Protein AF-A0A2V7YQ27-F1 (afdb_monomer_lite)

pLDDT: mean 77.18, std 8.75, range [45.78, 87.75]

Sequence (92 aa):
MSSHYRTIAGNLELFIGAYLIDFGLLGLLFFGRHFHDRNGAYASAAGAVIGLLLLTRSRRLLDWHGAIFWSIVFLAVVVPVAILLPPLLRLR

Secondary structure (DSSP, 8-state):
--HHHHHHHHHHHHHHHHHHHHHHHHHHHHIIIII--HHHHHHHHHHHHHHHHHHHHHHHHHT--HHHHHHHHHHHHHHHHHHHHHHHHTT-

Structure (mmCIF, N/CA/C/O backbone):
data_AF-A0A2V7YQ27-F1
#
_entry.id   AF-A0A2V7YQ27-F1
#
loop_
_atom_site.group_PDB
_atom_site.id
_atom_site.type_symbol
_atom_site.label_atom_id
_atom_site.label_alt_id
_atom_site.label_comp_id
_atom_site.label_asym_id
_atom_site.label_entity_id
_atom_site.label_seq_id
_atom_site.pdbx_PDB_ins_code
_atom_site.Cartn_x
_atom_site.Cartn_y
_atom_site.Cartn_z
_atom_site.occupancy
_atom_site.B_iso_or_equiv
_atom_site.auth_seq_id
_atom_site.auth_comp_id
_atom_site.auth_asym_id
_atom_site.auth_atom_id
_atom_site.pdbx_PDB_model_num
ATOM 1 N N . MET A 1 1 ? -5.827 -1.446 26.663 1.00 55.34 1 MET A N 1
ATOM 2 C CA . MET A 1 1 ? -5.484 -0.205 25.929 1.00 55.34 1 MET A CA 1
ATOM 3 C C . MET A 1 1 ? -6.719 0.682 25.940 1.00 55.34 1 MET A C 1
ATOM 5 O O . MET A 1 1 ? -7.772 0.185 25.560 1.00 55.34 1 MET A O 1
ATOM 9 N N . SER A 1 2 ? -6.647 1.920 26.444 1.00 71.81 2 SER A N 1
ATOM 10 C CA . SER A 1 2 ? -7.815 2.824 26.424 1.00 71.81 2 SER A CA 1
ATOM 11 C C . SER A 1 2 ? -8.293 3.030 24.979 1.00 71.81 2 SER A C 1
ATOM 13 O O . SER A 1 2 ? -7.467 3.094 24.065 1.00 71.81 2 SER A O 1
ATOM 15 N N . SER A 1 3 ? -9.616 3.105 24.783 1.00 76.88 3 SER A N 1
ATOM 16 C CA . SER A 1 3 ? -10.276 3.306 23.479 1.00 76.88 3 SER A CA 1
ATOM 17 C C . SER A 1 3 ? -9.611 4.422 22.659 1.00 76.88 3 SER A C 1
ATOM 19 O O . SER A 1 3 ? -9.379 4.272 21.463 1.00 76.88 3 SER A O 1
ATOM 21 N N . HIS A 1 4 ? -9.171 5.486 23.337 1.00 83.44 4 HIS A N 1
ATOM 22 C CA . HIS A 1 4 ? -8.488 6.627 22.737 1.00 83.44 4 HIS A CA 1
ATOM 23 C C . HIS A 1 4 ? -7.158 6.259 22.049 1.00 83.44 4 HIS A C 1
ATOM 25 O O . HIS A 1 4 ? -6.933 6.624 20.897 1.00 83.44 4 HIS A O 1
ATOM 31 N N . TYR A 1 5 ? -6.300 5.469 22.704 1.00 83.25 5 TYR A N 1
ATOM 32 C CA . TYR A 1 5 ? -5.019 5.038 22.123 1.00 83.25 5 TYR A CA 1
ATOM 33 C C . TYR A 1 5 ? -5.202 4.070 20.954 1.00 83.25 5 TYR A C 1
ATOM 35 O O . TYR A 1 5 ? -4.400 4.075 20.023 1.00 83.25 5 TYR A O 1
ATOM 43 N N . ARG A 1 6 ? -6.265 3.255 20.982 1.00 83.44 6 ARG A N 1
ATOM 44 C CA . ARG A 1 6 ? -6.606 2.356 19.872 1.00 83.44 6 ARG A CA 1
ATOM 45 C C . ARG A 1 6 ? -6.979 3.148 18.617 1.00 83.44 6 ARG A C 1
ATOM 47 O O . ARG A 1 6 ? -6.493 2.823 17.538 1.00 83.44 6 ARG A O 1
ATOM 54 N N . THR A 1 7 ? -7.771 4.208 18.769 1.00 82.12 7 THR A N 1
ATOM 55 C CA . THR A 1 7 ? -8.153 5.095 17.661 1.00 82.12 7 THR A CA 1
ATOM 56 C C . THR A 1 7 ? -6.957 5.860 17.101 1.00 82.12 7 THR A C 1
ATOM 58 O O . THR A 1 7 ? -6.804 5.933 15.884 1.00 82.12 7 THR A O 1
ATOM 61 N N . ILE A 1 8 ? -6.073 6.381 17.962 1.00 85.56 8 ILE A N 1
ATOM 62 C CA . ILE A 1 8 ? -4.846 7.062 17.516 1.00 85.56 8 ILE A CA 1
ATOM 63 C C . ILE A 1 8 ? -3.965 6.103 16.711 1.00 85.56 8 ILE A C 1
ATOM 65 O O . ILE A 1 8 ? -3.582 6.436 15.594 1.00 85.56 8 ILE A O 1
ATOM 69 N N . ALA A 1 9 ? -3.691 4.905 17.239 1.00 85.31 9 ALA A N 1
ATOM 70 C CA . ALA A 1 9 ? -2.885 3.904 16.543 1.00 85.31 9 ALA A CA 1
ATOM 71 C C . ALA A 1 9 ? -3.505 3.516 15.192 1.00 85.31 9 ALA A C 1
ATOM 73 O O . ALA A 1 9 ? -2.809 3.488 14.181 1.00 85.31 9 ALA A O 1
ATOM 74 N N . GLY A 1 10 ? -4.822 3.294 15.157 1.00 83.88 10 GLY A N 1
ATOM 75 C CA . GLY A 1 10 ? -5.542 2.979 13.927 1.00 83.88 10 GLY A CA 1
ATOM 76 C C . GLY A 1 10 ? -5.444 4.083 12.872 1.00 83.88 10 GLY A C 1
ATOM 77 O O . GLY A 1 10 ? -5.127 3.796 11.722 1.00 83.88 10 GLY A O 1
ATOM 78 N N . ASN A 1 11 ? -5.650 5.346 13.253 1.00 83.81 11 ASN A N 1
ATOM 79 C CA . ASN A 1 11 ? -5.532 6.480 12.328 1.00 83.81 11 ASN A CA 1
ATOM 80 C C . ASN A 1 11 ? -4.102 6.657 11.806 1.00 83.81 11 ASN A C 1
ATOM 82 O O . ASN A 1 11 ? -3.907 6.955 10.630 1.00 83.81 11 ASN A O 1
ATOM 86 N N . LEU A 1 12 ? -3.105 6.452 12.667 1.00 86.25 12 LEU A N 1
ATOM 87 C CA . LEU A 1 12 ? -1.696 6.591 12.311 1.00 86.25 12 LEU A CA 1
ATOM 88 C C . LEU A 1 12 ? -1.263 5.489 11.334 1.00 86.25 12 LEU A C 1
ATOM 90 O O . LEU A 1 12 ? -0.614 5.771 10.330 1.00 86.25 12 LEU A O 1
ATOM 94 N N . GLU A 1 13 ? -1.703 4.251 11.567 1.00 86.31 13 GLU A N 1
ATOM 95 C CA . GLU A 1 13 ? -1.501 3.137 10.635 1.00 86.31 13 GLU A CA 1
ATOM 96 C C . GLU A 1 13 ? -2.230 3.348 9.306 1.00 86.31 13 GLU A C 1
ATOM 98 O O . GLU A 1 13 ? -1.689 3.008 8.258 1.00 86.31 13 GLU A O 1
ATOM 103 N N . LEU A 1 14 ? -3.428 3.938 9.323 1.00 84.56 14 LEU A N 1
ATOM 104 C CA . LEU A 1 14 ? -4.172 4.255 8.105 1.00 84.56 14 LEU A CA 1
ATOM 105 C C . LEU A 1 14 ? -3.453 5.322 7.273 1.00 84.56 14 LEU A C 1
ATOM 107 O O . LEU A 1 14 ? -3.308 5.153 6.065 1.00 84.56 14 LEU A O 1
ATOM 111 N N . PHE A 1 15 ? -2.958 6.379 7.919 1.00 84.75 15 PHE A N 1
ATOM 112 C CA . PHE A 1 15 ? -2.211 7.444 7.255 1.00 84.75 15 PHE A CA 1
ATOM 113 C C . PHE A 1 15 ? -0.892 6.938 6.660 1.00 84.75 15 PHE A C 1
ATOM 115 O O . PHE A 1 15 ? -0.634 7.144 5.476 1.00 84.75 15 PHE A O 1
ATOM 122 N N . ILE A 1 16 ? -0.080 6.224 7.450 1.00 87.31 16 ILE A N 1
ATOM 123 C CA . ILE A 1 16 ? 1.187 5.649 6.969 1.00 87.31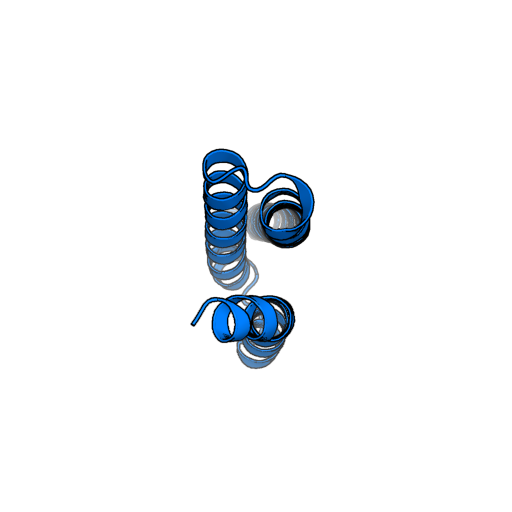 16 ILE A CA 1
ATOM 124 C C . ILE A 1 16 ? 0.920 4.606 5.880 1.00 87.31 16 ILE A C 1
ATOM 126 O O . ILE A 1 16 ? 1.642 4.552 4.887 1.00 87.31 16 ILE A O 1
ATOM 130 N N . GLY A 1 17 ? -0.128 3.796 6.045 1.00 86.62 17 GLY A N 1
ATOM 131 C CA . GLY A 1 17 ? -0.528 2.791 5.071 1.00 86.62 17 GLY A CA 1
ATOM 132 C C . GLY A 1 17 ? -0.876 3.400 3.716 1.00 86.62 17 GLY A C 1
ATOM 133 O O . GLY A 1 17 ? -0.324 2.980 2.702 1.00 86.62 17 GLY A O 1
ATOM 134 N N . ALA A 1 18 ? -1.728 4.428 3.708 1.00 83.62 18 ALA A N 1
ATOM 135 C CA . ALA A 1 18 ? -2.084 5.166 2.498 1.00 83.62 18 ALA A CA 1
ATOM 136 C C . ALA A 1 18 ? -0.856 5.828 1.855 1.00 83.62 18 ALA A C 1
ATOM 138 O O . ALA A 1 18 ? -0.610 5.634 0.669 1.00 83.62 18 ALA A O 1
ATOM 139 N N . TYR A 1 19 ? -0.023 6.502 2.656 1.00 85.81 19 TYR A N 1
ATOM 140 C CA . TYR A 1 19 ? 1.208 7.135 2.182 1.00 85.81 19 TYR A CA 1
ATOM 141 C C . TYR A 1 19 ? 2.136 6.135 1.475 1.00 85.81 19 TYR A C 1
ATOM 143 O O . TYR A 1 19 ? 2.609 6.386 0.370 1.00 85.81 19 TYR A O 1
ATOM 151 N N . LEU A 1 20 ? 2.379 4.972 2.082 1.00 87.75 20 LEU A N 1
ATOM 152 C CA . LEU A 1 20 ? 3.237 3.944 1.491 1.00 87.75 20 LEU A CA 1
ATOM 153 C C . LEU A 1 20 ? 2.655 3.343 0.209 1.00 87.75 20 LEU A C 1
ATOM 155 O O . LEU A 1 20 ? 3.420 3.013 -0.696 1.00 87.75 20 LEU A O 1
ATOM 159 N N . ILE A 1 21 ? 1.330 3.209 0.113 1.00 85.06 21 ILE A N 1
ATOM 160 C CA . ILE A 1 21 ? 0.677 2.779 -1.126 1.00 85.06 21 ILE A CA 1
ATOM 161 C C . ILE A 1 21 ? 0.878 3.831 -2.211 1.00 85.06 21 ILE A C 1
ATOM 163 O O . ILE A 1 21 ? 1.410 3.498 -3.264 1.00 85.06 21 ILE A O 1
ATOM 167 N N . ASP A 1 22 ? 0.527 5.090 -1.957 1.00 84.88 22 ASP A N 1
ATOM 168 C CA . ASP A 1 22 ? 0.597 6.149 -2.967 1.00 84.88 22 ASP A CA 1
ATOM 169 C C . ASP A 1 22 ? 2.030 6.334 -3.484 1.00 84.88 22 ASP A C 1
ATOM 171 O O . ASP A 1 22 ? 2.280 6.284 -4.692 1.00 84.88 22 ASP A O 1
ATOM 175 N N . PHE A 1 23 ? 3.004 6.453 -2.577 1.00 84.94 23 PHE A N 1
ATOM 176 C CA . PHE A 1 23 ? 4.413 6.584 -2.953 1.00 84.94 23 PHE A CA 1
ATOM 177 C C . PHE A 1 23 ? 4.995 5.295 -3.540 1.00 84.94 23 PHE A C 1
ATOM 179 O O . PHE A 1 23 ? 5.828 5.368 -4.442 1.00 84.94 23 PHE A O 1
ATOM 186 N N . GLY A 1 24 ? 4.546 4.120 -3.094 1.00 85.19 24 GLY A N 1
ATOM 187 C CA . GLY A 1 24 ? 4.933 2.837 -3.681 1.00 85.19 24 GLY A CA 1
ATOM 188 C C . GLY A 1 24 ? 4.434 2.682 -5.120 1.00 85.19 24 GLY A C 1
ATOM 189 O O . GLY A 1 24 ? 5.165 2.206 -5.986 1.00 85.19 24 GLY A O 1
ATOM 190 N N . LEU A 1 25 ? 3.222 3.149 -5.419 1.00 83.56 25 LEU A N 1
ATOM 191 C CA . LEU A 1 25 ? 2.661 3.146 -6.771 1.00 83.56 25 LEU A CA 1
ATOM 192 C C . LEU A 1 25 ? 3.342 4.167 -7.680 1.00 83.56 25 LEU A C 1
ATOM 194 O O . LEU A 1 25 ? 3.704 3.836 -8.811 1.00 83.56 25 LEU A O 1
ATOM 198 N N . LEU A 1 26 ? 3.565 5.386 -7.184 1.00 82.88 26 LEU A N 1
ATOM 199 C CA . LEU A 1 26 ? 4.330 6.401 -7.907 1.00 82.88 26 LEU A CA 1
ATOM 200 C C . LEU A 1 26 ? 5.761 5.925 -8.180 1.00 82.88 26 LEU A C 1
ATOM 202 O O . LEU A 1 26 ? 6.244 6.075 -9.300 1.00 82.88 26 LEU A O 1
ATOM 206 N N . GLY A 1 27 ? 6.409 5.286 -7.204 1.00 83.50 27 GLY A N 1
ATOM 207 C CA . GLY A 1 27 ? 7.733 4.688 -7.356 1.00 83.50 27 GLY A CA 1
ATOM 208 C C . GLY A 1 27 ? 7.747 3.562 -8.390 1.00 83.50 27 GLY A C 1
ATOM 209 O O . GLY A 1 27 ? 8.607 3.544 -9.266 1.00 83.50 27 GLY A O 1
AT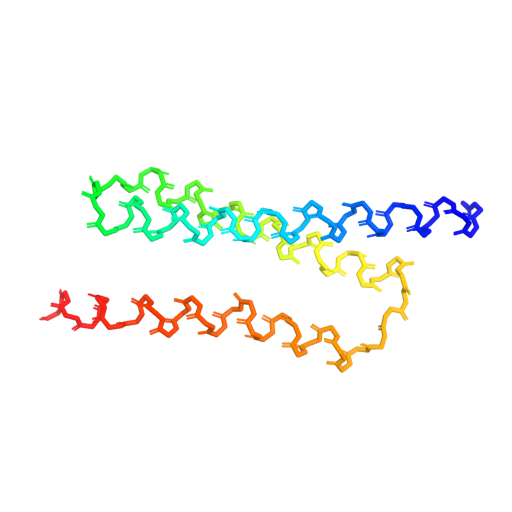OM 210 N N . LEU A 1 28 ? 6.751 2.672 -8.374 1.00 81.12 28 LEU A N 1
ATOM 211 C CA . LEU A 1 28 ? 6.577 1.628 -9.391 1.00 81.12 28 LEU A CA 1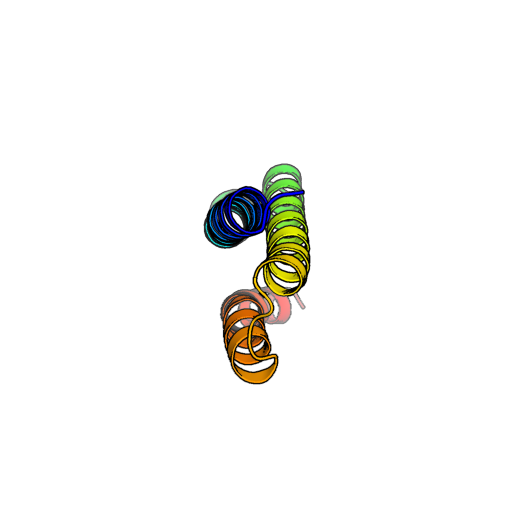
ATOM 212 C C . LEU A 1 28 ? 6.446 2.211 -10.800 1.00 81.12 28 LEU A C 1
ATOM 214 O O . LEU A 1 28 ? 7.074 1.711 -11.733 1.00 81.12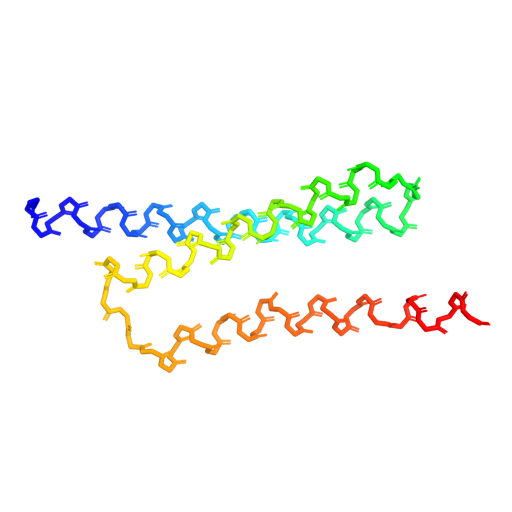 28 LEU A O 1
ATOM 218 N N . LEU A 1 29 ? 5.664 3.279 -10.964 1.00 77.62 29 LEU A N 1
ATOM 219 C CA . LEU A 1 29 ? 5.527 3.966 -12.247 1.00 77.62 29 LEU A CA 1
ATOM 220 C C . LEU A 1 29 ? 6.834 4.646 -12.663 1.00 77.62 29 LEU A C 1
ATOM 222 O O . LEU A 1 29 ? 7.247 4.520 -13.813 1.00 77.62 29 LEU A O 1
ATOM 226 N N . PHE A 1 30 ? 7.498 5.332 -11.737 1.00 80.00 30 PHE A N 1
ATOM 227 C CA . PHE A 1 30 ? 8.720 6.082 -12.001 1.00 80.00 30 PHE A CA 1
ATOM 228 C C . PHE A 1 30 ? 9.896 5.157 -12.345 1.00 80.00 30 PHE A C 1
ATOM 230 O O . PHE A 1 30 ? 10.481 5.268 -13.423 1.00 80.00 30 PHE A O 1
ATOM 237 N N . PHE A 1 31 ? 10.204 4.184 -11.486 1.00 77.38 31 PHE A N 1
ATOM 238 C CA . PHE A 1 31 ? 11.300 3.237 -11.704 1.00 77.38 31 PHE A CA 1
ATOM 239 C C . PHE A 1 31 ? 10.985 2.214 -12.799 1.00 77.38 31 PHE A C 1
ATOM 241 O O . PHE A 1 31 ? 11.875 1.851 -13.568 1.00 77.38 31 PHE A O 1
ATOM 248 N N . GLY A 1 32 ? 9.720 1.797 -12.919 1.00 69.31 32 GLY A N 1
ATOM 249 C CA . GLY A 1 32 ? 9.282 0.819 -13.912 1.00 69.31 32 GLY A CA 1
ATOM 250 C C . GLY A 1 32 ? 9.216 1.359 -15.342 1.00 69.31 32 GLY A C 1
ATOM 251 O O . GLY A 1 32 ? 9.599 0.641 -16.261 1.00 69.31 32 GLY A O 1
ATOM 252 N N . ARG A 1 33 ? 8.761 2.605 -15.562 1.00 69.62 33 ARG A N 1
ATOM 253 C CA . ARG A 1 33 ? 8.697 3.194 -16.918 1.00 69.62 33 ARG A CA 1
ATOM 254 C C . ARG A 1 33 ? 9.934 3.987 -17.316 1.00 69.62 33 ARG A C 1
ATOM 256 O O . ARG A 1 33 ? 10.326 3.903 -18.475 1.00 69.62 33 ARG A O 1
ATOM 263 N N . HIS A 1 34 ? 10.501 4.795 -16.419 1.00 63.38 34 HIS A N 1
ATOM 264 C CA . HIS A 1 34 ? 11.500 5.792 -16.822 1.00 63.38 34 HIS A CA 1
ATOM 265 C C . HIS A 1 34 ? 12.942 5.323 -16.654 1.00 63.38 34 HIS A C 1
ATOM 267 O O . HIS A 1 34 ? 13.765 5.616 -17.516 1.00 63.38 34 HIS A O 1
ATOM 273 N N . PHE A 1 35 ? 13.251 4.581 -15.590 1.00 62.56 35 PHE A N 1
ATOM 274 C CA . PHE A 1 35 ? 14.642 4.249 -15.253 1.00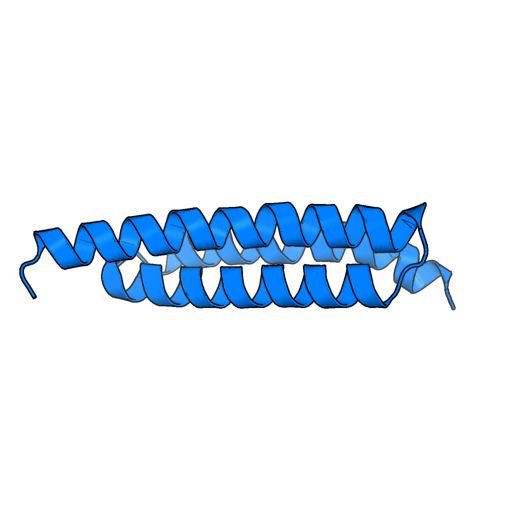 62.56 35 PHE A CA 1
ATOM 275 C C . PHE A 1 35 ? 15.016 2.784 -15.508 1.00 62.56 35 PHE A C 1
ATOM 277 O O . PHE A 1 35 ? 16.201 2.467 -15.507 1.00 62.56 35 PHE A O 1
ATOM 284 N N . HIS A 1 36 ? 14.036 1.898 -15.745 1.00 68.06 36 HIS A N 1
ATOM 285 C CA . HIS A 1 36 ? 14.239 0.441 -15.841 1.00 68.06 36 HIS A CA 1
ATOM 286 C C . HIS A 1 36 ? 15.041 -0.141 -14.656 1.00 68.06 36 HIS A C 1
ATOM 288 O O . HIS A 1 36 ? 15.657 -1.203 -14.767 1.00 68.06 36 HIS A O 1
ATOM 294 N N . ASP A 1 37 ? 15.013 0.534 -13.502 1.00 76.75 37 ASP A N 1
ATOM 295 C CA . ASP A 1 37 ? 15.691 0.081 -12.295 1.00 76.75 37 ASP A CA 1
ATOM 296 C C . ASP A 1 37 ? 14.792 -0.905 -11.548 1.00 76.75 37 ASP A C 1
ATOM 298 O O . ASP A 1 37 ? 13.805 -0.545 -10.895 1.00 76.75 37 ASP A O 1
ATOM 302 N N . ARG A 1 38 ? 15.149 -2.185 -11.659 1.00 76.19 38 ARG A N 1
ATOM 303 C CA . ARG A 1 38 ? 14.416 -3.283 -11.026 1.00 76.19 38 ARG A CA 1
ATOM 304 C C . ARG A 1 38 ? 14.443 -3.173 -9.504 1.00 76.19 38 ARG A C 1
ATOM 306 O O . ARG A 1 38 ? 13.430 -3.465 -8.876 1.00 76.19 38 ARG A O 1
ATOM 313 N N . ASN A 1 39 ? 15.544 -2.714 -8.908 1.00 80.31 39 ASN A N 1
ATOM 314 C CA . ASN A 1 39 ? 15.663 -2.624 -7.453 1.00 80.31 39 ASN A CA 1
ATOM 315 C C . ASN A 1 39 ? 14.721 -1.552 -6.895 1.00 80.31 39 ASN A C 1
ATOM 317 O O . ASN A 1 39 ? 13.986 -1.819 -5.942 1.00 80.31 39 ASN A O 1
ATOM 321 N N . GLY A 1 40 ? 14.669 -0.380 -7.539 1.00 79.38 40 GLY A N 1
ATOM 322 C CA . GLY A 1 40 ? 13.725 0.687 -7.198 1.00 79.38 40 GLY A CA 1
ATOM 323 C C . GLY A 1 40 ? 12.262 0.262 -7.362 1.00 79.38 40 GLY A C 1
ATOM 324 O O . GLY A 1 40 ? 11.432 0.541 -6.492 1.00 79.38 40 GLY A O 1
ATOM 325 N N . ALA A 1 41 ? 11.943 -0.488 -8.421 1.00 79.06 41 ALA A N 1
ATOM 326 C CA . ALA A 1 41 ? 10.598 -1.020 -8.639 1.00 79.06 41 ALA A CA 1
ATOM 327 C C . ALA A 1 41 ? 10.190 -2.057 -7.573 1.00 79.06 41 ALA A C 1
ATOM 329 O O . ALA A 1 41 ? 9.080 -1.979 -7.045 1.00 79.06 41 ALA A O 1
ATOM 330 N N . TYR A 1 42 ? 11.080 -2.988 -7.202 1.00 81.44 42 TYR A N 1
ATOM 331 C CA . TYR A 1 42 ? 10.808 -3.973 -6.147 1.00 81.44 42 TYR A CA 1
ATOM 332 C C . TYR A 1 42 ? 10.673 -3.330 -4.764 1.00 81.44 42 TYR A C 1
ATOM 334 O O . TYR A 1 42 ? 9.763 -3.691 -4.019 1.00 81.44 42 TYR A O 1
ATOM 342 N N . ALA A 1 43 ? 11.522 -2.354 -4.427 1.00 83.12 43 ALA A N 1
ATOM 343 C CA . ALA A 1 43 ? 11.415 -1.609 -3.171 1.00 83.12 43 ALA A CA 1
ATOM 344 C C . ALA A 1 43 ? 10.082 -0.845 -3.080 1.00 83.12 43 ALA A C 1
ATOM 346 O O . ALA A 1 43 ? 9.423 -0.847 -2.040 1.00 83.12 43 ALA A O 1
ATOM 347 N N . SER A 1 44 ? 9.648 -0.257 -4.195 1.00 85.56 44 SER A N 1
ATOM 348 C CA . SER A 1 44 ? 8.377 0.468 -4.296 1.00 85.56 44 SER A CA 1
ATOM 349 C C . SER A 1 44 ? 7.167 -0.473 -4.190 1.00 85.56 44 SER A C 1
ATOM 351 O O . SER A 1 44 ? 6.208 -0.180 -3.475 1.00 85.56 44 SER A O 1
ATOM 353 N N . ALA A 1 45 ? 7.240 -1.652 -4.820 1.00 82.62 45 ALA A N 1
ATOM 354 C CA . ALA A 1 45 ? 6.241 -2.710 -4.671 1.00 82.62 45 ALA A CA 1
ATOM 355 C C . ALA A 1 45 ? 6.158 -3.223 -3.223 1.00 82.62 45 ALA A C 1
ATOM 357 O O . ALA A 1 45 ? 5.062 -3.380 -2.689 1.00 82.62 45 ALA A O 1
ATOM 358 N N . ALA A 1 46 ? 7.301 -3.432 -2.561 1.00 82.25 46 ALA A N 1
ATOM 359 C CA . ALA A 1 46 ? 7.346 -3.820 -1.154 1.00 82.25 46 ALA A CA 1
ATOM 360 C C . ALA A 1 46 ? 6.720 -2.745 -0.249 1.00 82.25 46 ALA A C 1
ATOM 362 O O . ALA A 1 46 ? 5.939 -3.080 0.641 1.00 82.25 46 ALA A O 1
ATOM 363 N N . GLY A 1 47 ? 6.989 -1.462 -0.516 1.00 85.69 47 GLY A N 1
ATOM 364 C CA . GLY A 1 47 ? 6.351 -0.336 0.172 1.00 85.69 47 GLY A CA 1
ATOM 365 C C . GLY A 1 47 ? 4.826 -0.365 0.051 1.00 85.69 47 GLY A C 1
ATOM 366 O O . GLY A 1 47 ? 4.131 -0.313 1.065 1.00 85.69 47 GLY A O 1
ATOM 367 N N . ALA A 1 48 ? 4.303 -0.563 -1.162 1.00 84.31 48 ALA A N 1
ATOM 368 C CA . ALA A 1 48 ? 2.863 -0.677 -1.385 1.00 84.31 48 ALA A CA 1
ATOM 369 C C . ALA A 1 48 ? 2.243 -1.876 -0.641 1.00 84.31 48 ALA A C 1
ATOM 371 O O . ALA A 1 48 ? 1.175 -1.746 -0.041 1.00 84.31 48 ALA A O 1
ATOM 372 N N . VAL A 1 49 ? 2.926 -3.027 -0.610 1.00 84.81 49 VAL A N 1
ATOM 373 C CA . VAL A 1 49 ? 2.479 -4.212 0.147 1.00 84.81 49 VAL A CA 1
ATOM 374 C C . VAL A 1 49 ? 2.445 -3.934 1.651 1.00 84.81 49 VAL A C 1
ATOM 376 O O . VAL A 1 49 ? 1.457 -4.260 2.310 1.00 84.81 49 VAL A O 1
ATOM 379 N N . ILE A 1 50 ? 3.483 -3.298 2.202 1.00 87.44 50 ILE A N 1
ATOM 380 C CA . ILE A 1 50 ? 3.516 -2.901 3.617 1.00 87.44 50 ILE A CA 1
ATOM 381 C C . ILE A 1 50 ? 2.369 -1.932 3.921 1.00 87.44 50 ILE A C 1
ATOM 383 O O . ILE A 1 50 ? 1.680 -2.094 4.929 1.00 87.44 50 ILE A O 1
ATOM 387 N N . GLY A 1 51 ? 2.112 -0.968 3.035 1.00 86.75 51 GLY A N 1
ATOM 388 C CA . GLY A 1 51 ? 1.005 -0.031 3.191 1.00 86.75 51 GLY A CA 1
ATOM 389 C C . GLY A 1 51 ? -0.368 -0.717 3.210 1.00 86.75 51 GLY A C 1
ATOM 390 O O . GLY A 1 51 ? -1.213 -0.400 4.049 1.00 86.75 51 GLY A O 1
ATOM 391 N N . LEU A 1 52 ? -0.560 -1.740 2.371 1.00 84.12 52 LEU A N 1
ATOM 392 C CA . LEU A 1 52 ? -1.755 -2.595 2.357 1.00 84.12 52 LEU A CA 1
ATOM 393 C C . LEU A 1 52 ? -1.939 -3.369 3.669 1.00 84.12 52 LEU A C 1
ATOM 395 O O . LEU A 1 52 ? -3.050 -3.432 4.205 1.00 84.12 52 LEU A O 1
ATOM 399 N N . LEU A 1 53 ? -0.855 -3.922 4.220 1.00 85.69 53 LEU A N 1
ATOM 400 C CA . LEU A 1 53 ? -0.884 -4.609 5.513 1.00 85.69 53 LEU A CA 1
ATOM 401 C C . LEU A 1 53 ? -1.271 -3.647 6.646 1.00 85.69 53 LEU A C 1
ATOM 403 O O . LEU A 1 53 ? -2.131 -3.984 7.465 1.00 85.69 53 LEU A O 1
ATOM 407 N N . LEU A 1 54 ? -0.718 -2.430 6.662 1.00 85.19 54 LEU A N 1
ATOM 408 C CA . LEU A 1 54 ? -1.092 -1.396 7.634 1.00 85.19 54 LEU A CA 1
ATOM 409 C C . LEU A 1 54 ? -2.563 -0.991 7.507 1.00 85.19 54 LEU A C 1
ATOM 411 O O . LEU A 1 54 ? -3.240 -0.856 8.522 1.00 85.19 54 LEU A O 1
ATOM 415 N N . LEU A 1 55 ? -3.099 -0.899 6.288 1.00 83.75 55 LEU A N 1
ATOM 416 C CA . LEU A 1 55 ? -4.528 -0.671 6.056 1.00 83.75 55 LEU A CA 1
ATOM 417 C C . LEU A 1 55 ? -5.394 -1.805 6.624 1.00 83.75 55 LEU A C 1
ATOM 419 O O . LEU A 1 55 ? -6.382 -1.561 7.316 1.00 83.75 55 LEU A O 1
ATOM 423 N N . THR A 1 56 ? -5.024 -3.068 6.398 1.00 82.12 56 THR A N 1
ATOM 424 C CA . THR A 1 56 ? -5.781 -4.189 6.986 1.00 82.12 56 THR A CA 1
ATOM 425 C C . THR A 1 56 ? -5.742 -4.197 8.513 1.00 82.12 56 THR A C 1
ATOM 427 O O . THR A 1 56 ? -6.727 -4.575 9.154 1.00 82.12 56 THR A O 1
ATOM 430 N N . ARG A 1 57 ? -4.632 -3.750 9.109 1.00 82.69 57 ARG A N 1
ATOM 431 C CA . ARG A 1 57 ? -4.486 -3.645 10.562 1.00 82.69 57 ARG A CA 1
ATOM 432 C C . ARG A 1 57 ? -5.252 -2.446 11.129 1.00 82.69 57 ARG A C 1
ATOM 434 O O . ARG A 1 57 ? -5.971 -2.620 12.115 1.00 82.69 57 ARG A O 1
ATOM 441 N N . SER A 1 58 ? -5.219 -1.292 10.465 1.00 82.56 58 SER A N 1
ATOM 442 C CA . SER A 1 58 ? -5.987 -0.106 10.857 1.00 82.56 58 SER A CA 1
ATOM 443 C C . SER A 1 58 ? -7.492 -0.358 10.816 1.00 82.56 58 SER A C 1
ATOM 445 O O . SER A 1 58 ? -8.194 0.035 11.746 1.00 82.56 58 SER A O 1
ATOM 447 N N . ARG A 1 59 ? -7.989 -1.127 9.834 1.00 80.88 59 ARG A N 1
ATOM 448 C CA . ARG A 1 59 ? -9.390 -1.584 9.794 1.00 80.88 59 ARG A CA 1
ATOM 449 C C . ARG A 1 59 ? -9.795 -2.318 11.069 1.00 80.88 59 ARG A C 1
ATOM 451 O O . ARG A 1 59 ? -10.873 -2.059 11.594 1.00 80.88 59 ARG A O 1
ATOM 458 N N . ARG A 1 60 ? -8.951 -3.238 11.556 1.00 80.62 60 ARG A N 1
ATOM 459 C CA . ARG A 1 60 ? -9.223 -3.999 12.790 1.00 80.62 60 ARG A CA 1
ATOM 460 C C . ARG A 1 60 ? -9.206 -3.104 14.030 1.00 80.62 60 ARG A C 1
ATOM 462 O O . ARG A 1 60 ? -9.946 -3.366 14.968 1.00 80.62 60 ARG A O 1
ATOM 469 N N . LEU A 1 61 ? -8.362 -2.073 14.051 1.00 78.69 61 LEU A N 1
ATOM 470 C CA . LEU A 1 61 ? -8.245 -1.146 15.183 1.00 78.69 61 LEU A CA 1
ATOM 471 C C . LEU A 1 61 ? -9.392 -0.127 15.238 1.00 78.69 61 LEU A C 1
ATOM 473 O O . LEU A 1 61 ? -9.852 0.208 16.330 1.00 78.69 61 LEU A O 1
ATOM 477 N N . LEU A 1 62 ? -9.839 0.351 14.075 1.00 79.12 62 LEU A N 1
ATOM 478 C CA . LEU A 1 62 ? -10.884 1.369 13.920 1.00 79.12 62 LEU A CA 1
ATOM 479 C C . LEU A 1 62 ? -12.296 0.785 13.787 1.00 79.12 62 LEU A C 1
ATOM 481 O O . LEU A 1 62 ? -13.252 1.549 13.702 1.00 79.12 62 LEU A O 1
ATOM 485 N N . ASP A 1 63 ? -12.417 -0.543 13.749 1.00 78.38 63 ASP A N 1
ATOM 486 C CA . ASP A 1 63 ? -13.677 -1.275 13.572 1.00 78.38 63 ASP A CA 1
ATOM 487 C C . ASP A 1 63 ? -14.480 -0.785 12.350 1.00 78.38 63 ASP A C 1
ATOM 489 O O . ASP A 1 63 ? -15.695 -0.590 12.369 1.00 78.38 63 ASP A O 1
ATOM 493 N N . TRP A 1 64 ? -13.757 -0.509 11.260 1.00 73.62 64 TRP A N 1
ATOM 494 C CA . TRP A 1 64 ? -14.346 0.044 10.045 1.00 73.62 64 TRP A CA 1
ATOM 495 C C . TRP A 1 64 ? -15.323 -0.932 9.395 1.00 73.62 64 TRP A C 1
ATOM 497 O O . TRP A 1 64 ? -15.028 -2.122 9.225 1.00 73.62 64 TRP A O 1
ATOM 507 N N . HIS A 1 65 ? -16.447 -0.386 8.921 1.00 73.50 65 HIS A N 1
ATOM 508 C CA . HIS A 1 65 ? -17.405 -1.125 8.110 1.00 73.50 65 HIS A CA 1
ATOM 509 C C . HIS A 1 65 ? -16.696 -1.771 6.922 1.00 73.50 65 HIS A C 1
ATOM 511 O O . HIS A 1 65 ? -16.092 -1.106 6.075 1.00 73.50 65 HIS A O 1
ATOM 517 N N . GLY A 1 66 ? -16.788 -3.097 6.864 1.00 72.12 66 GLY A N 1
ATOM 518 C CA . GLY A 1 66 ? -15.978 -3.884 5.952 1.00 72.12 66 GLY A CA 1
ATOM 519 C C . GLY A 1 66 ? -16.170 -3.556 4.479 1.00 72.12 66 GLY A C 1
ATOM 520 O O . GLY A 1 66 ? -15.210 -3.651 3.721 1.00 72.12 66 GLY A O 1
ATOM 521 N N . ALA A 1 67 ? -17.378 -3.134 4.100 1.00 69.12 67 ALA A N 1
ATOM 522 C CA . ALA A 1 67 ? -17.704 -2.730 2.740 1.00 69.12 67 ALA A CA 1
ATOM 523 C C . ALA A 1 67 ? -16.890 -1.504 2.296 1.00 69.12 67 ALA A C 1
ATOM 525 O O . ALA A 1 67 ? -16.242 -1.555 1.260 1.00 69.12 67 ALA A O 1
ATOM 526 N N . ILE A 1 68 ? -16.842 -0.446 3.112 1.00 72.69 68 ILE A N 1
ATOM 527 C CA . ILE A 1 68 ? -16.123 0.800 2.788 1.00 72.69 68 ILE A CA 1
ATOM 528 C C . ILE A 1 68 ? -14.621 0.532 2.658 1.00 72.69 68 ILE A C 1
ATOM 530 O O . ILE A 1 68 ? -13.981 0.990 1.713 1.00 72.69 68 ILE A O 1
ATOM 534 N N . PHE A 1 69 ? -14.069 -0.270 3.571 1.00 75.56 69 PHE A N 1
ATOM 535 C CA . PHE A 1 69 ? -12.668 -0.668 3.507 1.00 75.56 69 PHE A CA 1
ATOM 536 C C . PHE A 1 69 ? -12.339 -1.426 2.218 1.00 75.56 69 PHE A C 1
ATOM 538 O O . PHE A 1 69 ? -11.360 -1.109 1.546 1.00 75.56 69 PHE A O 1
ATOM 545 N N . TRP A 1 70 ? -13.148 -2.431 1.871 1.00 72.88 70 TRP A N 1
ATOM 546 C CA . TRP A 1 70 ? -12.911 -3.231 0.674 1.00 72.88 70 TRP A CA 1
ATOM 547 C C . TRP A 1 70 ? -13.031 -2.400 -0.602 1.00 72.88 70 TRP A C 1
ATOM 549 O O . TRP A 1 70 ? -12.233 -2.611 -1.508 1.00 72.88 70 TRP A O 1
ATOM 559 N N . SER A 1 71 ? -13.930 -1.414 -0.654 1.00 75.19 71 SER A N 1
ATOM 560 C CA . SER A 1 71 ? -14.023 -0.475 -1.778 1.00 75.19 71 SER A CA 1
ATOM 561 C C . SER A 1 71 ? -12.741 0.340 -1.966 1.00 75.19 71 SER A C 1
ATOM 563 O O . SER A 1 71 ? -12.245 0.463 -3.084 1.00 75.19 71 SER A O 1
ATOM 565 N N . ILE A 1 72 ? -12.172 0.866 -0.875 1.00 72.75 72 ILE A N 1
ATOM 566 C CA . ILE A 1 72 ? -10.933 1.660 -0.916 1.00 72.75 72 ILE A CA 1
ATOM 567 C C . ILE A 1 72 ? -9.746 0.784 -1.324 1.00 72.75 72 ILE A C 1
ATOM 569 O O . ILE A 1 72 ? -8.974 1.165 -2.198 1.00 72.75 72 ILE A O 1
ATOM 573 N N . VAL A 1 73 ? -9.627 -0.413 -0.743 1.00 74.81 73 VAL A N 1
ATOM 574 C CA . VAL A 1 73 ? -8.568 -1.367 -1.103 1.00 74.81 73 VAL A CA 1
ATOM 575 C C . VAL A 1 73 ? -8.693 -1.813 -2.557 1.00 74.81 73 VAL A C 1
ATOM 577 O O . VAL A 1 73 ? -7.692 -1.883 -3.264 1.00 74.81 73 VAL A O 1
ATOM 580 N N . PHE A 1 74 ? -9.913 -2.077 -3.028 1.00 76.38 74 PHE A N 1
ATOM 581 C CA . PHE A 1 74 ? -10.157 -2.439 -4.419 1.00 76.38 74 PHE A CA 1
ATOM 582 C C . PHE A 1 74 ? -9.700 -1.326 -5.363 1.00 76.38 74 PHE A C 1
ATOM 584 O O . PHE A 1 74 ? -8.964 -1.603 -6.302 1.00 76.38 74 PHE A O 1
ATOM 591 N N . LEU A 1 75 ? -10.039 -0.065 -5.082 1.00 75.19 75 LEU A N 1
ATOM 592 C CA . LEU A 1 75 ? -9.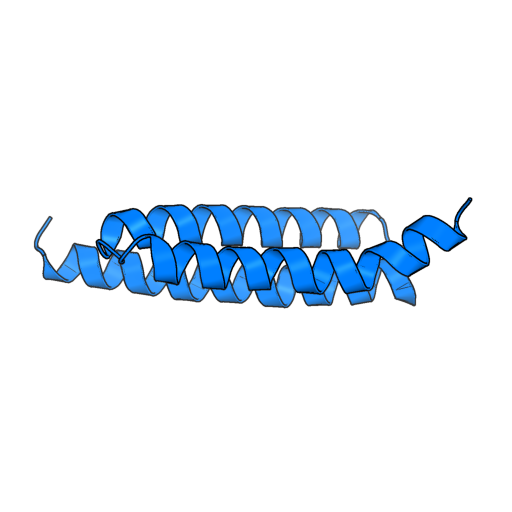557 1.075 -5.868 1.00 75.19 75 LEU A CA 1
ATOM 593 C C . LEU A 1 75 ? -8.027 1.194 -5.832 1.00 75.19 75 LEU A C 1
ATOM 595 O O . LEU A 1 75 ? -7.403 1.329 -6.883 1.00 75.19 75 LEU A O 1
ATOM 599 N N . ALA A 1 76 ? -7.425 1.071 -4.647 1.00 70.31 76 ALA A N 1
ATOM 600 C CA . ALA A 1 76 ? -5.980 1.167 -4.452 1.00 70.31 76 ALA A CA 1
ATOM 601 C C . ALA A 1 76 ? -5.187 0.074 -5.190 1.00 70.31 76 ALA A C 1
ATOM 603 O O . ALA A 1 76 ? -4.027 0.291 -5.523 1.00 70.31 76 ALA A O 1
ATOM 604 N N . VAL A 1 77 ? -5.791 -1.086 -5.467 1.00 73.25 77 VAL A N 1
ATOM 605 C CA . VAL A 1 77 ? -5.155 -2.189 -6.207 1.00 73.25 77 VAL A CA 1
ATOM 606 C C . VAL A 1 77 ? -5.510 -2.157 -7.695 1.00 73.25 77 VAL A C 1
ATOM 608 O O . VAL A 1 77 ? -4.639 -2.322 -8.546 1.00 73.25 77 VAL A O 1
ATOM 611 N N . VAL A 1 78 ? -6.776 -1.934 -8.043 1.00 74.56 78 VAL A N 1
ATOM 612 C CA . VAL A 1 78 ? -7.254 -2.035 -9.431 1.00 74.56 78 VAL A CA 1
ATOM 613 C C . VAL A 1 78 ? -6.718 -0.908 -10.298 1.00 74.56 78 VAL A C 1
ATOM 615 O O . VAL A 1 78 ? -6.318 -1.167 -11.430 1.00 74.56 78 VAL A O 1
ATOM 618 N N . VAL A 1 79 ? -6.660 0.322 -9.780 1.00 72.25 79 VAL A N 1
ATOM 619 C CA . VAL A 1 79 ? -6.139 1.479 -10.523 1.00 72.25 79 VAL A CA 1
ATOM 620 C C . VAL A 1 79 ? -4.689 1.256 -10.978 1.00 72.25 79 VAL A C 1
ATOM 622 O O . VAL A 1 79 ? -4.432 1.329 -12.182 1.00 72.25 79 VAL A O 1
ATOM 625 N N . PRO A 1 80 ? -3.729 0.929 -10.095 1.00 67.75 80 PRO A N 1
ATOM 626 C CA . PRO A 1 80 ? -2.357 0.698 -10.531 1.00 67.75 80 PRO A CA 1
ATOM 627 C C . PRO A 1 80 ? -2.202 -0.558 -11.384 1.00 67.75 80 PRO A C 1
ATOM 629 O O . PRO A 1 80 ? -1.436 -0.523 -12.344 1.00 67.75 80 PRO A O 1
ATOM 632 N N . VAL A 1 81 ? -2.946 -1.637 -11.111 1.00 70.62 81 VAL A N 1
ATOM 633 C CA . VAL A 1 81 ? -2.927 -2.828 -11.974 1.00 70.62 81 VAL A CA 1
ATOM 634 C C . VAL A 1 81 ? -3.395 -2.466 -13.381 1.00 70.62 81 VAL A C 1
ATOM 636 O O . VAL A 1 81 ? -2.703 -2.793 -14.336 1.00 70.62 81 VAL A O 1
ATOM 639 N N . ALA A 1 82 ? -4.493 -1.724 -13.535 1.00 73.00 82 ALA A N 1
ATOM 640 C CA . ALA A 1 82 ? -4.990 -1.287 -14.838 1.00 73.00 82 ALA A CA 1
ATOM 641 C C . ALA A 1 82 ? -3.998 -0.376 -15.584 1.00 73.00 82 ALA A C 1
ATOM 643 O O . ALA A 1 82 ? -3.904 -0.446 -16.807 1.00 73.00 82 ALA A O 1
ATOM 644 N N . ILE A 1 83 ? -3.223 0.448 -14.869 1.00 70.06 83 ILE A N 1
ATOM 645 C CA . ILE A 1 83 ? -2.196 1.318 -15.469 1.00 70.06 83 ILE A CA 1
ATOM 646 C C . ILE A 1 83 ? -0.932 0.529 -15.863 1.00 70.06 83 ILE A C 1
ATOM 648 O O . ILE A 1 83 ? -0.289 0.858 -16.868 1.00 70.06 83 ILE A O 1
ATOM 652 N N . LEU A 1 84 ? -0.569 -0.498 -15.088 1.00 65.44 84 LEU A N 1
ATOM 653 C CA . LEU A 1 84 ? 0.623 -1.331 -15.291 1.00 65.44 84 LEU A CA 1
ATOM 654 C C . LEU A 1 84 ? 0.382 -2.536 -16.221 1.00 65.44 84 LEU A C 1
ATOM 656 O O . LEU A 1 84 ? 1.337 -3.064 -16.787 1.00 65.44 84 LEU A O 1
ATOM 660 N N . LEU A 1 85 ? -0.868 -2.950 -16.445 1.00 67.75 85 LEU A N 1
ATOM 661 C CA . LEU A 1 85 ? -1.217 -4.073 -17.324 1.00 67.75 85 LEU A CA 1
ATOM 662 C C . LEU A 1 85 ? -0.851 -3.834 -18.808 1.00 67.75 85 LEU A C 1
ATOM 664 O O . LEU A 1 85 ? -0.236 -4.717 -19.407 1.00 67.75 85 LEU A O 1
ATOM 668 N N . PRO A 1 86 ? -1.145 -2.668 -19.428 1.00 65.56 86 PRO A N 1
ATOM 669 C CA . PRO A 1 86 ? -0.795 -2.409 -20.825 1.00 65.56 86 PRO A CA 1
ATOM 670 C C . PRO A 1 86 ? 0.708 -2.516 -21.144 1.00 65.56 86 PRO A C 1
ATOM 672 O O . PRO A 1 86 ? 1.040 -3.133 -22.157 1.00 65.56 86 PRO A O 1
ATOM 675 N N . PRO A 1 87 ? 1.641 -1.949 -20.344 1.00 61.38 87 PRO A N 1
ATOM 676 C CA . PRO A 1 87 ? 3.068 -2.112 -20.613 1.00 61.38 87 PRO A CA 1
ATOM 677 C C . PRO A 1 87 ? 3.557 -3.554 -20.411 1.00 61.38 87 PRO A C 1
ATOM 679 O O . PRO A 1 87 ? 4.424 -3.985 -21.164 1.00 61.38 87 PRO A O 1
ATOM 682 N N . LEU A 1 88 ? 2.978 -4.325 -19.481 1.00 58.66 88 LEU A N 1
ATOM 683 C CA . LEU A 1 88 ? 3.301 -5.751 -19.319 1.00 58.66 88 LEU A CA 1
ATOM 684 C C . LEU A 1 88 ? 2.853 -6.596 -20.521 1.00 58.66 88 LEU A C 1
ATOM 686 O O . LEU A 1 88 ? 3.560 -7.515 -20.921 1.00 58.66 88 LEU A O 1
ATOM 690 N N . LEU A 1 89 ? 1.706 -6.269 -21.124 1.00 61.66 89 LEU A N 1
ATOM 691 C CA . LEU A 1 89 ? 1.191 -6.960 -22.312 1.00 61.66 89 LEU A CA 1
ATOM 692 C C . LEU A 1 89 ? 1.958 -6.615 -23.599 1.00 61.66 89 LEU A C 1
ATOM 694 O O . LEU A 1 89 ? 1.960 -7.421 -24.521 1.00 61.66 89 LEU A O 1
ATOM 698 N N . ARG A 1 90 ? 2.615 -5.447 -23.670 1.00 59.94 90 ARG A N 1
ATOM 699 C CA . ARG A 1 90 ? 3.459 -5.038 -24.814 1.00 59.94 90 ARG A CA 1
ATOM 700 C C . ARG A 1 90 ? 4.872 -5.631 -24.805 1.00 59.94 90 ARG A C 1
ATOM 702 O O . ARG A 1 90 ? 5.577 -5.492 -25.796 1.00 59.94 90 ARG A O 1
ATOM 709 N N . LEU A 1 91 ? 5.301 -6.233 -23.697 1.00 52.72 91 LEU A N 1
ATOM 710 C CA . LEU A 1 91 ? 6.613 -6.880 -23.550 1.00 52.72 91 LEU A CA 1
ATOM 711 C C . LEU A 1 91 ? 6.634 -8.339 -24.054 1.00 52.72 91 LEU A C 1
ATOM 713 O O . LEU A 1 91 ? 7.646 -9.018 -23.887 1.00 52.72 91 LEU A O 1
ATOM 717 N N . ARG A 1 92 ? 5.532 -8.819 -24.643 1.00 45.78 92 ARG A N 1
ATOM 718 C CA . ARG A 1 92 ? 5.389 -10.150 -25.242 1.00 45.78 92 ARG A CA 1
ATOM 719 C C . ARG A 1 92 ? 5.277 -10.034 -26.755 1.00 45.78 92 ARG A C 1
ATOM 721 O O . ARG A 1 92 ? 5.823 -10.933 -27.425 1.00 45.78 92 ARG A O 1
#

Foldseek 3Di:
DPLVVLLVLLVVLLVQLVVLLVQLLVQLCCCVPPVVDPVSNVVSVVSNVSSVVSLVVSCVSVVDDPVVSVVVVCCSPVVSCVVVVVVVVVVD

Radius of gyration: 15.35 Å; chains: 1; bounding box: 33×18×52 Å